Protein AF-A0A933N6L0-F1 (afdb_monomer_lite)

Structure (mmCIF, N/CA/C/O backbone):
data_AF-A0A933N6L0-F1
#
_entry.id   AF-A0A933N6L0-F1
#
loop_
_atom_site.group_PDB
_atom_site.id
_atom_site.type_symbol
_atom_site.label_atom_id
_atom_site.label_alt_id
_atom_site.label_comp_id
_atom_site.label_asym_id
_atom_site.label_entity_id
_atom_site.label_seq_id
_atom_site.pdbx_PDB_ins_code
_atom_site.Cartn_x
_atom_site.Cartn_y
_atom_site.Cartn_z
_atom_site.occupancy
_atom_site.B_iso_or_equiv
_atom_site.auth_seq_id
_atom_site.auth_comp_id
_atom_site.auth_asym_id
_atom_site.auth_atom_id
_atom_site.pdbx_PDB_model_num
ATOM 1 N N . MET A 1 1 ? 3.173 -4.399 16.207 1.00 45.75 1 MET A N 1
ATOM 2 C CA . MET A 1 1 ? 1.822 -3.815 16.284 1.00 45.75 1 MET A CA 1
ATOM 3 C C . MET A 1 1 ? 1.253 -4.229 17.615 1.00 45.75 1 MET A C 1
ATOM 5 O O . MET A 1 1 ? 1.239 -5.427 17.854 1.00 45.75 1 MET A O 1
ATOM 9 N N . ASP A 1 2 ? 0.851 -3.299 18.473 1.00 44.88 2 ASP A N 1
ATOM 10 C CA . ASP A 1 2 ? 0.154 -3.682 19.701 1.00 44.88 2 ASP A CA 1
ATOM 11 C C . ASP A 1 2 ? -1.346 -3.493 19.470 1.00 44.88 2 ASP A C 1
ATOM 13 O O . ASP A 1 2 ? -1.980 -2.540 19.928 1.00 44.88 2 ASP A O 1
ATOM 17 N N . PHE A 1 3 ? -1.922 -4.379 18.651 1.00 56.44 3 PHE A N 1
ATOM 18 C CA . PHE A 1 3 ? -3.320 -4.692 18.884 1.00 56.44 3 PHE A CA 1
ATOM 19 C C . PHE A 1 3 ? -3.318 -5.366 20.245 1.00 56.44 3 PHE A C 1
ATOM 21 O O . PHE A 1 3 ? -3.003 -6.550 20.330 1.00 56.44 3 PHE A O 1
ATOM 28 N N . GLY A 1 4 ? -3.601 -4.596 21.297 1.00 62.69 4 GLY A N 1
ATOM 29 C CA . GLY A 1 4 ? -3.761 -5.169 22.623 1.00 62.69 4 GLY A CA 1
ATOM 30 C C . GLY A 1 4 ? -4.680 -6.399 22.545 1.00 62.69 4 GLY A C 1
ATOM 31 O O . GLY A 1 4 ? -5.532 -6.467 21.646 1.00 62.69 4 GLY A O 1
ATOM 32 N N . PRO A 1 5 ? -4.506 -7.384 23.434 1.00 70.12 5 PRO A N 1
ATOM 33 C CA . PRO A 1 5 ? -5.158 -8.695 23.349 1.00 70.12 5 PRO A CA 1
ATOM 34 C C . PRO A 1 5 ? -6.675 -8.621 23.095 1.00 70.12 5 PRO A C 1
ATOM 36 O O . PRO A 1 5 ? -7.217 -9.423 22.330 1.00 70.12 5 PRO A O 1
ATOM 39 N N . ASP A 1 6 ? -7.341 -7.598 23.625 1.00 72.62 6 ASP A N 1
ATOM 40 C CA . ASP A 1 6 ? -8.774 -7.349 23.442 1.00 7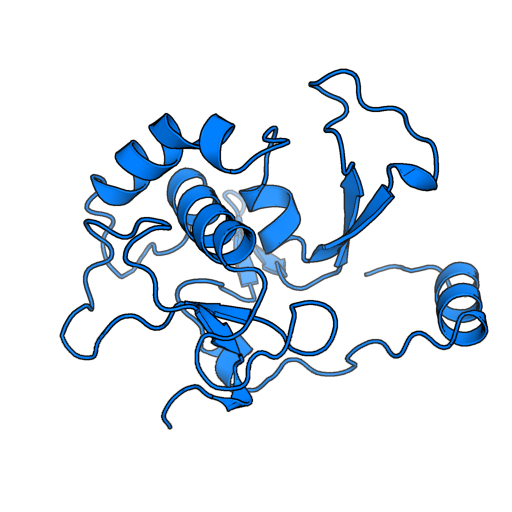2.62 6 ASP A CA 1
ATOM 41 C C . ASP A 1 6 ? -9.153 -7.050 21.980 1.00 72.62 6 ASP A C 1
ATOM 43 O O . ASP A 1 6 ? -10.147 -7.558 21.464 1.00 72.62 6 ASP A O 1
ATOM 47 N N . ARG A 1 7 ? -8.332 -6.274 21.261 1.00 69.69 7 ARG A N 1
ATOM 48 C CA . ARG A 1 7 ? -8.576 -5.911 19.852 1.00 69.69 7 ARG A CA 1
ATOM 49 C C . ARG A 1 7 ? -8.333 -7.087 18.912 1.00 69.69 7 ARG A C 1
ATOM 51 O O . ARG A 1 7 ? -9.055 -7.252 17.933 1.00 69.69 7 ARG A O 1
ATOM 58 N N . LEU A 1 8 ? -7.332 -7.915 19.217 1.00 71.69 8 LEU A N 1
ATOM 59 C CA . LEU A 1 8 ? -7.088 -9.169 18.498 1.00 71.69 8 LEU A CA 1
ATOM 60 C C . LEU A 1 8 ? -8.247 -10.152 18.670 1.00 71.69 8 LEU A C 1
ATOM 62 O O . LEU A 1 8 ? -8.587 -10.858 17.723 1.00 71.69 8 LEU A O 1
ATOM 66 N N . THR A 1 9 ? -8.840 -10.193 19.861 1.00 76.25 9 THR A N 1
ATOM 67 C CA . THR A 1 9 ? -10.006 -11.034 20.155 1.00 76.25 9 THR A CA 1
ATOM 68 C C . THR A 1 9 ? -11.225 -10.549 19.374 1.00 76.25 9 THR A C 1
ATOM 70 O O . THR A 1 9 ? -11.799 -11.328 18.624 1.00 76.25 9 THR A O 1
ATOM 73 N N . LEU A 1 10 ? -11.510 -9.243 19.397 1.00 76.06 10 LEU A N 1
ATOM 74 C CA . LEU A 1 10 ? -12.602 -8.650 18.618 1.00 76.06 10 LEU A CA 1
ATOM 75 C C . LEU A 1 10 ? -12.487 -8.934 17.109 1.00 76.06 10 LEU A C 1
ATOM 77 O O . LEU A 1 10 ? -13.474 -9.269 16.464 1.00 76.06 10 LEU A O 1
ATOM 81 N N . LEU A 1 11 ? -11.285 -8.825 16.531 1.00 73.75 11 LEU A N 1
ATOM 82 C CA . LEU A 1 11 ? -11.073 -9.134 15.112 1.00 73.75 11 LEU A CA 1
ATOM 83 C C . LEU A 1 11 ? -11.365 -10.606 14.794 1.00 73.75 11 LEU A C 1
ATOM 85 O O . LEU A 1 11 ? -11.967 -10.896 13.761 1.00 73.75 11 LEU A O 1
ATOM 89 N N . LYS A 1 12 ? -10.983 -11.527 15.687 1.00 77.00 12 LYS A N 1
ATOM 90 C CA . LYS A 1 12 ? -11.307 -12.952 15.541 1.00 77.00 12 LYS A CA 1
ATOM 91 C C . LYS A 1 12 ? -12.808 -13.204 15.650 1.00 77.00 12 LYS A C 1
ATOM 93 O O . LYS A 1 12 ? -13.334 -13.969 14.847 1.00 77.00 12 LYS A O 1
ATOM 98 N N . ASP A 1 13 ? -13.488 -12.539 16.581 1.00 82.12 13 ASP A N 1
ATOM 99 C CA . ASP A 1 13 ? -14.938 -12.668 16.779 1.00 82.12 13 ASP A CA 1
ATOM 100 C C . ASP A 1 13 ? -15.730 -12.161 15.564 1.00 82.12 13 ASP A C 1
ATOM 102 O O . ASP A 1 13 ? -16.778 -12.704 15.222 1.00 82.12 13 ASP A O 1
ATOM 106 N N . LEU A 1 14 ? -15.189 -11.168 14.850 1.00 80.25 14 LEU A N 1
ATOM 107 C CA . LEU A 1 14 ? -15.721 -10.674 13.576 1.00 80.25 14 LEU A CA 1
ATOM 108 C C . LEU A 1 14 ? -15.397 -11.588 12.376 1.00 80.25 14 LEU A C 1
ATOM 110 O O . LEU A 1 14 ? -15.734 -11.252 11.241 1.00 80.25 14 LEU A O 1
ATOM 114 N N . GLY A 1 15 ? -14.725 -12.722 12.596 1.00 79.00 15 GLY A N 1
ATOM 115 C CA . GLY A 1 15 ? -14.304 -13.645 11.540 1.00 79.00 15 GLY A CA 1
ATOM 116 C C . GLY A 1 15 ? -13.153 -13.122 10.675 1.00 79.00 15 GLY A C 1
ATOM 117 O O . GLY A 1 15 ? -12.854 -13.705 9.631 1.00 79.00 15 GLY A O 1
ATOM 118 N N . ALA A 1 16 ? -12.489 -12.033 11.079 1.00 73.25 16 ALA A N 1
ATOM 119 C CA . ALA A 1 16 ? -11.356 -11.498 10.342 1.00 73.25 16 ALA A CA 1
ATOM 120 C C . ALA A 1 16 ? -10.128 -12.398 10.534 1.00 73.25 16 ALA A C 1
ATOM 122 O O . ALA A 1 16 ? -9.736 -12.740 11.653 1.00 73.25 16 ALA A O 1
ATOM 123 N N . THR A 1 17 ? -9.478 -12.752 9.426 1.00 74.06 17 THR A N 1
ATOM 124 C CA . THR A 1 17 ? -8.205 -13.476 9.449 1.00 74.06 17 THR A CA 1
ATOM 125 C C . THR A 1 17 ? -7.081 -12.496 9.154 1.00 74.06 17 THR A C 1
ATOM 127 O O . THR A 1 17 ? -7.015 -11.929 8.068 1.00 74.06 17 THR A O 1
ATOM 130 N N . LEU A 1 18 ? -6.196 -12.279 10.126 1.00 73.38 18 LEU A N 1
ATOM 131 C CA . LEU A 1 18 ? -5.000 -11.466 9.922 1.00 73.38 18 LEU A CA 1
ATOM 132 C C . LEU A 1 18 ? -3.890 -12.316 9.305 1.00 73.38 18 LEU A C 1
ATOM 134 O O . LEU A 1 18 ? -3.626 -13.430 9.767 1.00 73.38 18 LEU A O 1
ATOM 138 N N . ALA A 1 19 ? -3.207 -11.762 8.304 1.00 76.19 19 ALA A N 1
ATOM 139 C CA . ALA A 1 19 ? -1.969 -12.339 7.802 1.00 76.19 19 ALA A CA 1
ATOM 140 C C . ALA A 1 19 ? -0.944 -12.421 8.946 1.00 76.19 19 ALA A C 1
ATOM 142 O O . ALA A 1 19 ? -0.691 -11.432 9.638 1.00 76.19 19 ALA A O 1
ATOM 143 N N . ARG A 1 20 ? -0.391 -13.618 9.167 1.00 77.31 20 ARG A N 1
ATOM 144 C CA . ARG A 1 20 ? 0.643 -13.862 10.188 1.00 77.31 20 ARG A CA 1
ATOM 145 C C . ARG A 1 20 ? 2.041 -13.582 9.661 1.00 77.31 20 ARG A C 1
ATOM 147 O O . ARG A 1 20 ? 2.896 -13.127 10.412 1.00 77.31 20 ARG A O 1
ATOM 154 N N . ASP A 1 21 ? 2.216 -13.807 8.366 1.00 85.19 21 ASP A N 1
ATOM 155 C CA . ASP A 1 21 ? 3.486 -13.726 7.671 1.00 85.19 21 ASP A CA 1
ATOM 156 C C . ASP A 1 21 ? 3.377 -12.747 6.503 1.00 85.19 21 ASP A C 1
ATOM 158 O O . ASP A 1 21 ? 2.312 -12.573 5.902 1.00 85.19 21 ASP A O 1
ATOM 162 N N . LEU A 1 22 ? 4.495 -12.098 6.180 1.00 88.25 22 LEU A N 1
ATOM 163 C CA . LEU A 1 22 ? 4.601 -11.309 4.960 1.00 8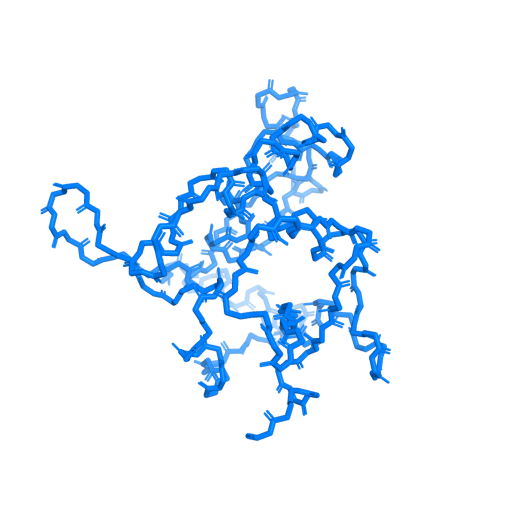8.25 22 LEU A CA 1
ATOM 164 C C . LEU A 1 22 ? 4.839 -12.243 3.780 1.00 88.25 22 LEU A C 1
ATOM 166 O O . LEU A 1 22 ? 5.644 -13.170 3.861 1.00 88.25 22 LEU A O 1
ATOM 170 N N . HIS A 1 23 ? 4.193 -11.951 2.656 1.00 91.19 23 HIS A N 1
ATOM 171 C CA . HIS A 1 23 ? 4.470 -12.656 1.413 1.00 91.19 23 HIS A CA 1
ATOM 172 C C . HIS A 1 23 ? 5.969 -12.517 1.046 1.00 91.19 23 HIS A C 1
ATOM 174 O O . HIS A 1 23 ? 6.500 -11.408 1.123 1.00 91.19 23 HIS A O 1
ATOM 180 N N . PRO A 1 24 ? 6.688 -13.561 0.591 1.00 91.25 24 PRO A N 1
ATOM 181 C CA . PRO A 1 24 ? 8.123 -13.454 0.290 1.00 91.25 24 PRO A CA 1
ATOM 182 C C . PRO A 1 24 ? 8.457 -12.323 -0.697 1.00 91.25 24 PRO A C 1
ATOM 184 O O . PRO A 1 24 ? 9.347 -11.509 -0.453 1.00 91.25 24 PRO A O 1
ATOM 187 N N . LYS A 1 25 ? 7.655 -12.184 -1.762 1.00 92.19 25 LYS A N 1
ATOM 188 C CA . LYS A 1 25 ? 7.781 -11.083 -2.736 1.00 92.19 25 LYS A CA 1
ATOM 189 C C . LYS A 1 25 ? 7.503 -9.688 -2.137 1.00 92.19 25 LYS A C 1
ATOM 191 O O . LYS A 1 25 ? 8.032 -8.709 -2.647 1.00 92.19 25 LYS A O 1
ATOM 196 N N . ARG A 1 26 ? 6.760 -9.577 -1.023 1.00 91.00 26 ARG A N 1
ATOM 197 C CA . ARG A 1 26 ? 6.551 -8.312 -0.284 1.00 91.00 26 ARG A CA 1
ATOM 198 C C . ARG A 1 26 ? 7.826 -7.836 0.407 1.00 91.00 26 ARG A C 1
ATOM 200 O O . ARG A 1 26 ? 8.011 -6.632 0.558 1.00 91.00 26 ARG A O 1
ATOM 207 N N . ILE A 1 27 ? 8.686 -8.756 0.842 1.00 89.50 27 ILE A N 1
ATOM 208 C CA . ILE A 1 27 ? 9.951 -8.435 1.523 1.00 89.50 27 ILE A CA 1
ATOM 209 C C . ILE A 1 27 ? 10.946 -7.820 0.531 1.00 89.50 27 ILE A C 1
ATOM 211 O O . ILE A 1 27 ? 11.659 -6.881 0.887 1.00 89.50 27 ILE A O 1
ATOM 215 N N . LEU A 1 28 ? 10.940 -8.331 -0.704 1.00 87.31 28 LEU A N 1
ATOM 216 C CA . LEU A 1 28 ? 11.807 -7.919 -1.812 1.00 87.31 28 LEU A CA 1
ATOM 217 C C . LEU A 1 28 ? 11.256 -6.731 -2.619 1.00 87.31 28 LEU A C 1
ATOM 219 O O . LEU A 1 28 ? 11.925 -6.236 -3.524 1.00 87.31 28 LEU A O 1
ATOM 223 N N . ASP A 1 29 ? 10.046 -6.270 -2.306 1.00 87.31 29 ASP A N 1
ATOM 224 C CA . ASP A 1 29 ? 9.391 -5.177 -3.014 1.00 87.31 29 ASP A CA 1
ATOM 225 C C . ASP A 1 29 ? 10.107 -3.842 -2.755 1.00 87.31 29 ASP A C 1
ATOM 227 O O . ASP A 1 29 ? 10.055 -3.270 -1.663 1.00 87.31 29 ASP A O 1
ATOM 231 N N . LEU A 1 30 ? 10.780 -3.327 -3.784 1.00 83.19 30 LEU A N 1
ATOM 232 C CA . LEU A 1 30 ? 11.508 -2.059 -3.712 1.00 83.19 30 LEU A CA 1
ATOM 233 C C . LEU A 1 30 ? 10.584 -0.833 -3.700 1.00 83.19 30 LEU A C 1
ATOM 235 O O . LEU A 1 30 ? 11.005 0.243 -3.272 1.00 83.19 30 LEU A O 1
ATOM 239 N N . LEU A 1 31 ? 9.346 -0.959 -4.188 1.00 84.50 31 LEU A N 1
ATOM 240 C CA . LEU A 1 31 ? 8.373 0.137 -4.234 1.00 84.50 31 LEU A CA 1
ATOM 241 C C . LEU A 1 31 ? 7.665 0.302 -2.907 1.00 84.50 31 LEU A C 1
ATOM 243 O O . LEU A 1 31 ? 7.453 1.418 -2.433 1.00 84.50 31 LEU A O 1
ATOM 247 N N . LYS A 1 32 ? 7.347 -0.822 -2.287 1.00 88.88 32 LYS A N 1
ATOM 248 C CA . LYS A 1 32 ? 6.805 -0.868 -0.945 1.00 88.88 32 LYS A CA 1
ATOM 249 C C . LYS A 1 32 ? 7.878 -1.494 -0.068 1.00 88.88 32 LYS A C 1
ATOM 251 O O . LYS A 1 32 ? 7.810 -2.688 0.146 1.00 88.88 32 LYS A O 1
ATOM 256 N N . PRO A 1 33 ? 8.867 -0.774 0.475 1.00 88.06 33 PRO A N 1
ATOM 257 C CA . PRO A 1 33 ? 9.805 -1.385 1.413 1.00 88.06 33 PRO A CA 1
ATOM 258 C C . PRO A 1 33 ? 9.072 -1.881 2.668 1.00 88.06 33 PRO A C 1
ATOM 260 O O . PRO A 1 33 ? 8.064 -1.305 3.094 1.00 88.06 33 PRO A O 1
ATOM 263 N N . HIS A 1 34 ? 9.536 -2.992 3.243 1.00 89.00 34 HIS A N 1
ATOM 264 C CA . HIS A 1 34 ? 8.991 -3.504 4.504 1.00 89.00 34 HIS A CA 1
ATOM 265 C C . HIS A 1 34 ? 9.587 -2.778 5.720 1.00 89.00 34 HIS A C 1
ATOM 267 O O . HIS A 1 34 ? 8.907 -2.620 6.732 1.00 89.00 34 HIS A O 1
ATOM 273 N N . GLU A 1 35 ? 10.822 -2.287 5.597 1.00 89.75 35 GLU A N 1
ATOM 274 C CA . GLU A 1 35 ? 11.541 -1.509 6.602 1.00 89.75 35 GLU A CA 1
ATOM 275 C C . GLU A 1 35 ? 12.307 -0.354 5.953 1.00 89.75 35 GLU A C 1
ATOM 277 O O . GLU A 1 35 ? 12.836 -0.482 4.848 1.00 89.75 35 GLU A O 1
ATOM 282 N N . ILE A 1 36 ? 12.394 0.770 6.664 1.00 87.50 36 ILE A N 1
ATOM 283 C CA . ILE A 1 36 ? 13.237 1.914 6.301 1.00 87.50 36 ILE A CA 1
ATOM 284 C C . ILE A 1 36 ? 14.084 2.352 7.491 1.00 87.50 36 ILE A C 1
ATOM 286 O O . ILE A 1 36 ? 13.744 2.093 8.646 1.00 87.50 36 ILE A O 1
ATOM 290 N N . GLN A 1 37 ? 15.175 3.060 7.216 1.00 86.88 37 GLN A N 1
ATOM 291 C CA . GLN A 1 37 ? 15.962 3.734 8.240 1.00 86.88 37 GLN A CA 1
ATOM 292 C C . GLN A 1 37 ? 15.507 5.193 8.348 1.00 86.88 37 GLN A C 1
ATOM 294 O O . GLN A 1 37 ? 15.431 5.889 7.338 1.00 86.88 37 GLN A O 1
ATOM 299 N N . ASN A 1 38 ? 15.182 5.656 9.555 1.00 83.00 38 ASN A N 1
ATOM 300 C CA . ASN A 1 38 ? 14.838 7.062 9.781 1.00 83.00 38 ASN A CA 1
ATOM 301 C C . ASN A 1 38 ? 16.087 7.956 9.867 1.00 83.00 38 ASN A C 1
ATOM 303 O O . ASN A 1 38 ? 17.211 7.460 9.946 1.00 83.00 38 ASN A O 1
ATOM 307 N N . ASP A 1 39 ? 15.888 9.273 9.951 1.00 81.94 39 ASP A N 1
ATOM 308 C CA . ASP A 1 39 ? 16.973 10.268 10.052 1.00 81.94 39 ASP A CA 1
ATOM 309 C C . ASP A 1 39 ? 17.884 10.070 11.278 1.00 81.94 39 ASP A C 1
ATOM 311 O O . ASP A 1 39 ? 19.012 10.551 11.317 1.00 81.94 39 ASP A O 1
ATOM 315 N N . LYS A 1 40 ? 17.406 9.334 12.289 1.00 87.75 40 LYS A N 1
ATOM 316 C CA . LYS A 1 40 ? 18.155 8.972 13.503 1.00 87.75 40 LYS A CA 1
ATOM 317 C C . LYS A 1 40 ? 18.849 7.611 13.388 1.00 87.75 40 LYS A C 1
ATOM 319 O O . LYS A 1 40 ? 19.303 7.071 14.394 1.00 87.75 40 LYS A O 1
ATOM 324 N N . GLY A 1 41 ? 18.871 7.012 12.201 1.00 87.00 41 GLY A N 1
ATOM 325 C CA . GLY A 1 41 ? 19.495 5.720 11.952 1.00 87.00 41 GLY A CA 1
ATOM 326 C C . GLY A 1 41 ? 18.705 4.505 12.457 1.00 87.00 41 GLY A C 1
ATOM 327 O O . GLY A 1 41 ? 19.216 3.388 12.378 1.00 87.00 41 GLY A O 1
ATOM 328 N N . ARG A 1 42 ? 17.480 4.672 12.969 1.00 88.31 42 ARG A N 1
ATOM 329 C CA . ARG A 1 42 ? 16.661 3.570 13.503 1.00 88.31 42 ARG A CA 1
ATOM 330 C C . ARG A 1 42 ? 15.849 2.906 12.399 1.00 88.31 42 ARG A C 1
ATOM 332 O O . ARG A 1 42 ? 15.271 3.600 11.565 1.00 88.31 42 ARG A O 1
ATOM 339 N N . ARG A 1 43 ? 15.758 1.575 12.441 1.00 88.88 43 ARG A N 1
ATOM 340 C CA . ARG A 1 43 ? 14.883 0.796 11.556 1.00 88.88 43 ARG A CA 1
ATOM 341 C C . ARG A 1 43 ? 13.427 0.932 11.994 1.00 88.88 43 ARG A C 1
ATOM 343 O O . ARG A 1 43 ? 13.123 0.803 13.178 1.00 88.88 43 ARG A O 1
ATOM 350 N N . ILE A 1 44 ? 12.549 1.207 11.038 1.00 88.94 44 ILE A N 1
ATOM 351 C CA . ILE A 1 44 ? 11.104 1.317 11.223 1.00 88.94 44 ILE A CA 1
ATOM 352 C C . ILE A 1 44 ? 10.439 0.384 10.217 1.00 88.94 44 ILE A C 1
ATOM 354 O O . ILE A 1 44 ? 10.652 0.523 9.015 1.00 88.94 44 ILE A O 1
ATOM 358 N N . SER A 1 45 ? 9.625 -0.547 10.712 1.00 90.06 45 SER A N 1
ATOM 359 C CA . SER A 1 45 ? 8.789 -1.407 9.872 1.00 90.06 45 SER A CA 1
ATOM 360 C C . SER A 1 45 ? 7.602 -0.622 9.336 1.00 90.06 45 SER A C 1
ATOM 362 O O . SER A 1 45 ? 6.861 -0.058 10.129 1.00 90.06 45 SER A O 1
ATOM 364 N N . LEU A 1 46 ? 7.386 -0.643 8.022 1.00 90.50 46 LEU A N 1
ATOM 365 C CA . LEU A 1 46 ? 6.255 0.005 7.348 1.00 90.50 46 LEU A CA 1
ATOM 366 C C . LEU A 1 46 ? 5.074 -0.947 7.088 1.00 90.50 46 LEU A C 1
ATOM 368 O O . LEU A 1 46 ? 4.047 -0.543 6.541 1.00 90.50 46 LEU A O 1
ATOM 372 N N . THR A 1 47 ? 5.211 -2.222 7.448 1.00 89.56 47 THR A N 1
ATOM 373 C CA . THR A 1 47 ? 4.178 -3.251 7.251 1.00 89.56 47 THR A CA 1
ATOM 374 C C . THR A 1 47 ? 3.280 -3.442 8.463 1.00 89.56 47 THR A C 1
ATOM 376 O O . THR A 1 47 ? 2.233 -4.075 8.343 1.00 89.56 47 THR A O 1
ATOM 379 N N . HIS A 1 48 ? 3.635 -2.885 9.625 1.00 85.75 48 HIS A N 1
ATOM 380 C CA . HIS A 1 48 ? 2.747 -2.937 10.780 1.00 85.75 48 HIS A CA 1
ATOM 381 C C . HIS A 1 48 ? 1.452 -2.176 10.485 1.00 85.75 48 HIS A C 1
ATOM 383 O O . HIS A 1 48 ? 1.472 -1.126 9.843 1.00 85.75 48 HIS A O 1
ATOM 389 N N . ALA A 1 49 ? 0.319 -2.700 10.941 1.00 84.38 49 ALA A N 1
ATOM 390 C CA . ALA A 1 49 ? -0.945 -2.014 10.777 1.00 84.38 49 ALA A CA 1
ATOM 391 C C . ALA A 1 49 ? -1.103 -0.869 11.777 1.00 84.38 49 ALA A C 1
ATOM 393 O O . ALA A 1 49 ? -0.562 -0.840 12.882 1.00 84.38 49 ALA A O 1
ATOM 394 N N . THR A 1 50 ? -1.827 0.119 11.306 1.00 87.44 50 THR A N 1
ATOM 395 C CA . THR A 1 50 ? -2.092 1.399 11.929 1.00 87.44 50 THR A CA 1
ATOM 396 C C . THR A 1 50 ? -3.569 1.690 11.728 1.00 87.44 50 THR A C 1
ATOM 398 O O . THR A 1 50 ? -4.201 1.129 10.829 1.00 87.44 50 THR A O 1
ATOM 401 N N . VAL A 1 51 ? -4.123 2.545 12.579 1.00 87.25 51 VAL A N 1
ATOM 402 C CA . VAL A 1 51 ? -5.477 3.058 12.380 1.00 87.25 51 VAL A CA 1
ATOM 403 C C . VAL A 1 51 ? -5.373 4.293 11.493 1.00 87.25 51 VAL A C 1
ATOM 405 O O . VAL A 1 51 ? -4.577 5.189 11.777 1.00 87.25 51 VAL A O 1
ATOM 408 N N . ASP A 1 52 ? -6.144 4.309 10.415 1.00 87.19 52 ASP A N 1
ATOM 409 C CA . ASP A 1 52 ? -6.266 5.421 9.477 1.00 87.19 52 ASP A CA 1
ATOM 410 C C . ASP A 1 52 ? -7.714 5.932 9.470 1.00 87.19 52 ASP A C 1
ATOM 412 O O . ASP A 1 52 ? -8.652 5.165 9.700 1.00 87.19 52 ASP A O 1
ATOM 416 N N . HIS A 1 53 ? -7.896 7.222 9.200 1.00 87.50 53 HIS A N 1
ATOM 417 C CA . HIS A 1 53 ? -9.216 7.818 9.043 1.00 87.50 53 HIS A CA 1
ATOM 418 C C . HIS A 1 53 ? -9.637 7.822 7.565 1.00 87.50 53 HIS A C 1
ATOM 420 O O . HIS A 1 53 ? -8.940 8.363 6.707 1.00 87.50 53 HIS A O 1
ATOM 426 N N . ILE A 1 54 ? -10.812 7.281 7.229 1.00 86.62 54 ILE A N 1
ATOM 427 C CA . ILE A 1 54 ? -11.370 7.275 5.860 1.00 86.62 54 ILE A CA 1
ATOM 428 C C . ILE A 1 54 ? -11.593 8.705 5.345 1.00 86.62 54 ILE A C 1
ATOM 430 O O . ILE A 1 54 ? -11.417 8.987 4.163 1.00 86.62 54 ILE A O 1
ATOM 434 N N . VAL A 1 55 ? -11.940 9.643 6.205 1.00 87.38 55 VAL A N 1
ATOM 435 C CA . VAL A 1 55 ? -11.830 11.076 5.952 1.00 87.38 55 VAL A CA 1
ATOM 436 C C . VAL A 1 55 ? -10.759 11.584 6.905 1.00 87.38 55 VAL A C 1
ATOM 438 O O . VAL A 1 55 ? -10.971 11.462 8.108 1.00 87.38 55 VAL A O 1
ATOM 441 N N . PRO A 1 56 ? -9.629 12.121 6.418 1.00 85.12 56 PRO A N 1
ATOM 442 C CA . PRO A 1 56 ? -8.545 12.575 7.282 1.00 85.12 56 PRO A CA 1
ATOM 443 C C . PRO A 1 56 ? -9.028 13.594 8.318 1.00 85.12 56 PRO A C 1
ATOM 445 O O . PRO A 1 56 ? -9.816 14.482 7.994 1.00 85.12 56 PRO A O 1
ATOM 448 N N . GLU A 1 57 ? -8.521 13.514 9.547 1.00 83.50 57 GLU A N 1
ATOM 449 C CA . GLU A 1 57 ? -8.861 14.456 10.626 1.00 83.50 57 GLU A CA 1
ATOM 450 C C . GLU A 1 57 ? -8.511 15.906 10.249 1.00 83.50 57 GLU A C 1
ATOM 452 O O . GLU A 1 57 ? -9.308 16.818 10.453 1.00 83.50 57 GLU A O 1
ATOM 457 N N . ALA A 1 58 ? -7.374 16.112 9.571 1.00 83.06 58 ALA A N 1
ATOM 458 C CA . ALA A 1 58 ? -6.985 17.411 9.012 1.00 83.06 58 ALA A CA 1
ATOM 459 C C . ALA A 1 58 ? -7.988 17.956 7.971 1.00 83.06 58 ALA A C 1
ATOM 461 O O . ALA A 1 58 ? -8.029 19.158 7.721 1.00 83.06 58 ALA A O 1
ATOM 462 N N . GLY A 1 59 ? -8.798 17.076 7.373 1.00 80.00 59 GLY A N 1
ATOM 463 C CA . GLY A 1 59 ? -9.921 17.399 6.493 1.00 80.00 59 GLY A CA 1
ATOM 464 C C . GLY A 1 59 ? -11.277 17.390 7.206 1.00 80.00 59 GLY A C 1
ATOM 465 O O . GLY A 1 59 ? -12.295 17.195 6.545 1.00 80.00 59 GLY A O 1
ATOM 466 N N . PHE A 1 60 ? -11.293 17.567 8.532 1.00 84.00 60 PHE A N 1
ATOM 467 C CA . PHE A 1 60 ? -12.480 17.524 9.397 1.00 84.00 60 PHE A CA 1
ATOM 468 C C . PHE A 1 60 ? -13.184 16.158 9.450 1.00 84.00 60 PHE A C 1
ATOM 470 O O . PHE A 1 60 ? -14.396 16.077 9.654 1.00 84.00 60 PHE A O 1
ATOM 477 N N . GLY A 1 61 ? -12.436 15.069 9.269 1.00 86.12 61 GLY A N 1
ATOM 478 C CA . GLY A 1 61 ? -12.929 13.724 9.554 1.00 86.12 61 GLY A CA 1
ATOM 479 C C . GLY A 1 61 ? -13.249 13.522 11.035 1.00 86.12 61 GLY A C 1
ATOM 480 O O . GLY A 1 61 ? -12.571 14.066 11.902 1.00 86.12 61 GLY A O 1
ATOM 481 N N . TRP A 1 62 ? -14.277 12.727 11.331 1.00 89.75 62 TRP A N 1
ATOM 482 C CA . TRP A 1 62 ? -14.681 12.411 12.703 1.00 89.75 62 TRP A CA 1
ATOM 483 C C . TRP A 1 62 ? -13.955 11.167 13.232 1.00 89.75 62 TRP A C 1
ATOM 485 O O . TRP A 1 62 ? -13.498 10.329 12.461 1.00 89.75 62 TRP A O 1
ATOM 495 N N . THR A 1 63 ? -13.878 11.006 14.551 1.00 89.19 63 THR A N 1
ATOM 496 C CA . THR A 1 63 ? -13.175 9.888 15.216 1.00 89.19 63 THR A CA 1
ATOM 497 C C . THR A 1 63 ? -14.066 8.665 15.471 1.00 89.19 63 THR A C 1
ATOM 499 O O . THR A 1 63 ? -13.705 7.763 16.228 1.00 89.19 63 THR A O 1
ATOM 502 N N . GLY A 1 64 ? -15.254 8.636 14.862 1.00 84.06 64 GLY A N 1
ATOM 503 C CA . GLY A 1 64 ? -16.188 7.516 14.963 1.00 84.06 64 GLY A CA 1
ATOM 504 C C . GLY A 1 64 ? -15.646 6.272 14.266 1.00 84.06 64 GLY A C 1
ATOM 505 O O . GLY A 1 64 ? -14.925 6.372 13.278 1.00 84.06 64 GLY A O 1
ATOM 506 N N . VAL A 1 65 ? -16.001 5.091 14.779 1.00 84.75 65 VAL A N 1
ATOM 507 C CA . VAL A 1 65 ? -15.516 3.791 14.271 1.00 84.75 65 VAL A CA 1
ATOM 508 C C . VAL A 1 65 ? -15.837 3.593 12.784 1.00 84.75 65 VAL A C 1
ATOM 510 O O . VAL A 1 65 ? -15.075 2.954 12.071 1.00 84.75 65 VAL A O 1
ATOM 513 N N . ASP A 1 66 ? -16.924 4.189 12.300 1.00 86.00 66 ASP A N 1
ATOM 514 C CA . ASP A 1 66 ? -17.348 4.197 10.898 1.00 86.00 66 ASP A CA 1
ATOM 515 C C . ASP A 1 66 ? -16.422 5.002 9.967 1.00 86.00 66 ASP A C 1
ATOM 517 O O . ASP A 1 66 ? -16.446 4.798 8.754 1.00 86.00 66 ASP A O 1
ATOM 521 N N . ASN A 1 67 ? -15.580 5.878 10.522 1.00 87.69 67 ASN A N 1
ATOM 522 C CA . ASN A 1 67 ? -14.532 6.597 9.799 1.00 87.69 67 ASN A CA 1
ATOM 523 C C . ASN A 1 67 ? -13.138 6.002 10.020 1.00 87.69 67 ASN A C 1
ATOM 525 O O . ASN A 1 67 ? -12.163 6.577 9.546 1.00 87.69 67 ASN A O 1
ATOM 529 N N . LEU A 1 68 ? -13.005 4.883 10.734 1.00 85.88 68 LEU A N 1
ATOM 530 C CA . LEU A 1 68 ? -11.713 4.265 11.018 1.00 85.88 68 LEU A CA 1
ATOM 531 C C . LEU A 1 68 ? -11.516 3.001 10.186 1.00 85.88 68 LEU A C 1
ATOM 533 O O . LEU A 1 68 ? -12.407 2.165 10.054 1.00 85.88 68 LEU A O 1
ATOM 537 N N . VAL A 1 69 ? -10.310 2.836 9.656 1.00 86.19 69 VAL A N 1
ATOM 538 C CA . VAL A 1 69 ? -9.891 1.633 8.938 1.00 86.19 69 VAL A CA 1
ATOM 539 C C . VAL A 1 69 ? -8.516 1.188 9.418 1.00 86.19 69 VAL A C 1
ATOM 541 O O . VAL A 1 69 ? -7.695 1.990 9.862 1.00 86.19 69 VAL A O 1
ATOM 544 N N . VAL A 1 70 ? -8.253 -0.113 9.343 1.00 84.69 70 VAL A N 1
ATOM 545 C CA . VAL A 1 70 ? -6.922 -0.666 9.589 1.00 84.69 70 VAL A CA 1
ATOM 546 C C . VAL A 1 70 ? -6.155 -0.691 8.269 1.00 84.69 70 VAL A C 1
ATOM 548 O O . VAL A 1 70 ? -6.592 -1.318 7.308 1.00 84.69 70 VAL A O 1
ATOM 551 N N . ALA A 1 71 ? -4.996 -0.040 8.228 1.00 86.50 71 ALA A N 1
ATOM 552 C CA . ALA A 1 71 ? -4.110 -0.005 7.065 1.00 86.50 71 ALA A CA 1
ATOM 553 C C . ALA A 1 71 ? -2.658 -0.241 7.492 1.00 86.50 71 ALA A C 1
ATOM 555 O O . ALA A 1 71 ? -2.275 0.108 8.609 1.00 86.50 71 ALA A O 1
ATOM 556 N N . CYS A 1 72 ? -1.812 -0.798 6.619 1.00 89.12 72 CYS A N 1
ATOM 557 C CA . CYS A 1 72 ? -0.377 -0.843 6.911 1.00 89.12 72 CYS A CA 1
ATOM 558 C C . CYS A 1 72 ? 0.201 0.578 6.972 1.00 89.12 72 CYS A C 1
ATOM 560 O O . CYS A 1 72 ? -0.297 1.488 6.300 1.00 89.12 72 CYS A O 1
ATOM 562 N N . GLN A 1 73 ? 1.255 0.773 7.764 1.00 90.94 73 GLN A N 1
ATOM 563 C CA . GLN A 1 73 ? 1.865 2.087 7.945 1.00 90.94 73 GLN A CA 1
ATOM 564 C C . GLN A 1 73 ? 2.286 2.706 6.605 1.00 90.94 73 GLN A C 1
ATOM 566 O O . GLN A 1 73 ? 2.094 3.904 6.412 1.00 90.94 73 GLN A O 1
ATOM 571 N N . PHE A 1 74 ? 2.788 1.900 5.661 1.00 92.25 74 PHE A N 1
ATOM 572 C CA . PHE A 1 74 ? 3.122 2.362 4.313 1.00 92.25 74 PHE A CA 1
ATOM 573 C C . PHE A 1 74 ? 1.917 3.003 3.607 1.00 92.25 74 PHE A C 1
ATOM 575 O O . PHE A 1 74 ? 2.033 4.105 3.069 1.00 92.25 74 PHE A O 1
ATOM 582 N N . CYS A 1 75 ? 0.763 2.331 3.608 1.00 90.19 75 CYS A N 1
ATOM 583 C CA . CYS A 1 75 ? -0.444 2.833 2.955 1.00 90.19 75 CYS A CA 1
ATOM 584 C C . CYS A 1 75 ? -1.000 4.067 3.670 1.00 90.19 75 CYS A C 1
ATOM 586 O O . CYS A 1 75 ? -1.338 5.038 3.002 1.00 90.19 75 CYS A O 1
ATOM 588 N N . ASN A 1 76 ? -1.038 4.053 5.005 1.00 91.06 76 ASN A N 1
ATOM 589 C CA . ASN A 1 76 ? -1.515 5.182 5.807 1.00 91.06 76 ASN A CA 1
ATOM 590 C C . ASN A 1 76 ? -0.667 6.445 5.552 1.00 91.06 76 ASN A C 1
ATOM 592 O O . ASN A 1 76 ? -1.177 7.486 5.149 1.00 91.06 76 ASN A O 1
ATOM 596 N N . GLN A 1 77 ? 0.660 6.326 5.653 1.00 90.19 77 GLN A N 1
ATOM 597 C CA . GLN A 1 77 ? 1.572 7.433 5.354 1.00 90.19 77 GLN A CA 1
ATOM 598 C C . GLN A 1 77 ? 1.423 7.932 3.913 1.00 90.19 77 GLN A C 1
ATOM 600 O O . GLN A 1 77 ? 1.332 9.137 3.700 1.00 90.19 77 GLN A O 1
ATOM 605 N N . GLY A 1 78 ? 1.376 7.029 2.925 1.00 88.19 78 GLY A N 1
ATOM 606 C CA . GLY A 1 78 ? 1.249 7.400 1.511 1.00 88.19 78 GLY A CA 1
ATOM 607 C C . GLY A 1 78 ? -0.087 8.034 1.152 1.00 88.19 78 GLY A C 1
ATOM 608 O O . GLY A 1 78 ? -0.160 8.837 0.231 1.00 88.19 78 GLY A O 1
ATOM 609 N N . ARG A 1 79 ? -1.144 7.730 1.897 1.00 86.94 79 ARG A N 1
ATOM 610 C CA . ARG A 1 79 ? -2.421 8.417 1.751 1.00 86.94 79 ARG A CA 1
ATOM 611 C C . ARG A 1 79 ? -2.370 9.850 2.288 1.00 86.94 79 ARG A C 1
ATOM 613 O O . ARG A 1 79 ? -3.033 10.731 1.744 1.00 86.94 79 ARG A O 1
ATOM 620 N N . ALA A 1 80 ? -1.528 10.094 3.292 1.00 85.44 80 ALA A N 1
ATOM 621 C CA . ALA A 1 80 ? -1.271 11.403 3.880 1.00 85.44 80 ALA A CA 1
ATOM 622 C C . ALA A 1 80 ? -2.575 12.111 4.303 1.00 85.44 80 ALA A C 1
ATOM 624 O O . ALA A 1 80 ? -3.298 11.619 5.162 1.00 85.44 80 ALA A O 1
ATOM 625 N N . ILE A 1 81 ? -2.875 13.267 3.707 1.00 78.38 81 ILE A N 1
ATOM 626 C CA . ILE A 1 81 ? -4.087 14.055 3.987 1.00 78.38 81 ILE A CA 1
ATOM 627 C C . ILE A 1 81 ? -5.168 13.884 2.914 1.00 78.38 81 ILE A C 1
ATOM 629 O O . ILE A 1 81 ? -6.152 14.621 2.918 1.00 78.38 81 ILE A O 1
ATOM 633 N N . TYR A 1 82 ? -4.979 12.963 1.968 1.00 81.50 82 TYR A N 1
ATOM 634 C CA . TYR A 1 82 ? -5.853 12.835 0.810 1.00 81.50 82 TYR A CA 1
ATOM 635 C C . TYR A 1 82 ? -7.016 11.890 1.105 1.00 81.50 82 TYR A C 1
ATOM 637 O O . TYR A 1 82 ? -6.852 10.710 1.434 1.00 81.50 82 TYR A O 1
ATOM 645 N N . ARG A 1 83 ? -8.232 12.405 0.938 1.00 79.31 83 ARG A N 1
ATOM 646 C CA . ARG A 1 83 ? -9.451 11.603 0.956 1.00 79.31 83 ARG A CA 1
ATOM 647 C C . ARG A 1 83 ? -9.600 10.827 -0.348 1.00 79.31 83 ARG A C 1
ATOM 649 O O . ARG A 1 83 ? -10.054 9.684 -0.316 1.00 79.31 83 ARG A O 1
ATOM 656 N N . ARG A 1 84 ? -9.264 11.454 -1.478 1.00 76.88 84 ARG A N 1
ATOM 657 C CA . ARG A 1 84 ? -9.429 10.904 -2.833 1.00 76.88 84 ARG A CA 1
ATOM 658 C C . ARG A 1 84 ? -8.123 10.965 -3.614 1.00 76.88 84 ARG A C 1
ATOM 660 O O . ARG A 1 84 ? -7.363 11.917 -3.480 1.00 76.88 84 ARG A O 1
ATOM 667 N N . ASP A 1 85 ? -7.920 10.010 -4.515 1.00 69.50 85 ASP A N 1
ATOM 668 C CA . ASP A 1 85 ? -6.687 9.908 -5.312 1.00 69.50 85 ASP A CA 1
ATOM 669 C C . ASP A 1 85 ? -6.425 11.159 -6.167 1.00 69.50 85 ASP A C 1
ATOM 671 O O . ASP A 1 85 ? -5.280 11.554 -6.377 1.00 69.50 85 ASP A O 1
ATOM 675 N N . ASN A 1 86 ? -7.484 11.829 -6.635 1.00 77.69 86 ASN A N 1
ATOM 676 C CA . ASN A 1 86 ? -7.363 13.044 -7.440 1.00 77.69 86 ASN A CA 1
ATOM 677 C C . ASN A 1 86 ? -6.918 14.275 -6.633 1.00 77.69 86 ASN A C 1
ATOM 679 O O . ASN A 1 86 ? -6.393 15.216 -7.222 1.00 77.69 86 ASN A O 1
ATOM 683 N N . GLU A 1 87 ? -7.072 14.272 -5.308 1.00 81.44 87 GLU A N 1
ATOM 684 C CA . GLU A 1 87 ? -6.539 15.331 -4.439 1.00 81.44 87 GLU A CA 1
ATOM 685 C C . GLU A 1 87 ? -5.004 15.275 -4.386 1.00 81.44 87 GLU A C 1
ATOM 687 O O . GLU A 1 87 ? -4.349 16.295 -4.179 1.00 81.44 87 GLU A O 1
ATOM 692 N N . ALA A 1 88 ? -4.425 14.100 -4.656 1.00 82.56 88 ALA A N 1
ATOM 693 C CA . ALA A 1 88 ? -2.987 13.881 -4.710 1.00 82.56 88 ALA A CA 1
ATOM 694 C C . ALA A 1 88 ? -2.372 14.141 -6.098 1.00 82.56 88 ALA A C 1
ATOM 696 O O . ALA A 1 88 ? -1.174 13.922 -6.265 1.00 82.56 88 ALA A O 1
ATOM 697 N N . ILE A 1 89 ? -3.138 14.591 -7.106 1.00 83.44 89 ILE A N 1
ATOM 698 C CA . ILE A 1 89 ? -2.680 14.611 -8.510 1.00 83.44 89 ILE A CA 1
ATOM 699 C C . ILE A 1 89 ? -1.407 15.441 -8.731 1.00 83.44 89 ILE A C 1
ATOM 701 O O . ILE A 1 89 ? -0.519 15.022 -9.471 1.00 83.44 89 ILE A O 1
ATOM 705 N N . SER A 1 90 ? -1.274 16.585 -8.058 1.00 82.94 90 SER A N 1
ATOM 706 C CA . SER A 1 90 ? -0.076 17.428 -8.138 1.00 82.94 90 SER A CA 1
ATOM 707 C C . SER A 1 90 ? 1.148 16.711 -7.567 1.00 82.94 90 SER A C 1
ATOM 709 O O . SER A 1 90 ? 2.212 16.710 -8.187 1.00 82.94 90 SER A O 1
ATOM 711 N N . THR A 1 91 ? 0.985 16.037 -6.429 1.00 82.25 91 THR A N 1
ATOM 712 C CA . THR A 1 91 ? 2.035 15.241 -5.786 1.00 82.25 91 THR A CA 1
ATOM 713 C C . THR A 1 91 ? 2.392 14.008 -6.605 1.00 82.25 91 THR A C 1
ATOM 715 O O . THR A 1 91 ? 3.568 13.684 -6.730 1.00 82.25 91 THR A O 1
ATOM 718 N N . VAL A 1 92 ? 1.405 13.357 -7.222 1.00 82.50 92 VAL A N 1
ATOM 719 C CA . VAL A 1 92 ? 1.605 12.245 -8.158 1.00 82.50 92 VAL A CA 1
ATOM 720 C C . VAL A 1 92 ? 2.463 12.705 -9.337 1.00 82.50 92 VAL A C 1
ATOM 722 O O . VAL A 1 92 ? 3.494 12.091 -9.606 1.00 82.50 92 VAL A O 1
ATOM 725 N N . ILE A 1 93 ? 2.105 13.815 -9.991 1.00 82.38 93 ILE A N 1
ATOM 726 C CA . ILE A 1 93 ? 2.877 14.368 -11.113 1.00 82.38 93 ILE A CA 1
ATOM 727 C C . ILE A 1 93 ? 4.299 14.715 -10.661 1.00 82.38 93 ILE A C 1
ATOM 729 O O . ILE A 1 93 ? 5.261 14.288 -11.301 1.00 82.38 93 ILE A O 1
ATOM 733 N N . ALA A 1 94 ? 4.451 15.410 -9.532 1.00 79.06 94 ALA A N 1
ATOM 734 C CA . ALA A 1 94 ? 5.762 15.745 -8.980 1.00 79.06 94 ALA A CA 1
ATOM 735 C C . ALA A 1 94 ? 6.602 14.489 -8.689 1.00 79.06 94 ALA A C 1
ATOM 737 O O . ALA A 1 94 ? 7.768 14.422 -9.076 1.00 79.06 94 ALA A O 1
ATOM 738 N N . SER A 1 95 ? 5.999 13.461 -8.084 1.00 76.62 95 SER A N 1
ATOM 739 C CA . SER A 1 95 ? 6.662 12.186 -7.798 1.00 76.62 95 SER A CA 1
ATOM 740 C C . SER A 1 95 ? 7.128 11.474 -9.066 1.00 76.62 95 SER A C 1
ATOM 742 O O . SER A 1 95 ? 8.222 10.915 -9.087 1.00 76.62 95 SER A O 1
ATOM 744 N N . SER A 1 96 ? 6.332 11.557 -10.135 1.00 75.75 96 SER A N 1
ATOM 745 C CA . SER A 1 96 ? 6.625 10.945 -11.427 1.00 75.75 96 SER A CA 1
ATOM 746 C C . SER A 1 96 ? 7.748 11.672 -12.178 1.00 75.75 96 SER A C 1
ATOM 748 O O . SER A 1 96 ? 8.481 11.052 -12.943 1.00 75.75 96 SER A O 1
ATOM 750 N N . ALA A 1 97 ? 7.923 12.975 -11.941 1.00 73.75 97 ALA A N 1
ATOM 751 C CA . ALA A 1 97 ? 8.972 13.783 -12.561 1.00 73.75 97 ALA A CA 1
ATOM 752 C C . ALA A 1 97 ? 10.316 13.706 -11.812 1.00 73.75 97 ALA A C 1
ATOM 754 O O . ALA A 1 97 ? 11.366 14.020 -12.374 1.00 73.75 97 ALA A O 1
ATOM 755 N N . MET A 1 98 ? 10.306 13.291 -10.543 1.00 68.94 98 MET A N 1
ATOM 756 C CA . MET A 1 98 ? 11.513 13.178 -9.730 1.00 68.94 98 MET A CA 1
ATOM 757 C C . MET A 1 98 ? 12.391 12.003 -10.187 1.00 68.94 98 MET A C 1
ATOM 759 O O . MET A 1 98 ? 12.064 10.835 -9.975 1.00 68.94 98 MET A O 1
ATOM 763 N N . ALA A 1 99 ? 13.571 12.311 -10.734 1.00 57.06 99 ALA A N 1
ATOM 764 C CA . ALA A 1 99 ? 14.654 11.346 -10.913 1.00 57.06 99 ALA A CA 1
ATOM 765 C C . ALA A 1 99 ? 15.273 11.008 -9.544 1.00 57.06 99 ALA A C 1
ATOM 767 O O . ALA A 1 99 ? 16.310 11.546 -9.159 1.00 57.06 99 ALA A O 1
ATOM 768 N N . CYS A 1 100 ? 14.616 10.154 -8.759 1.00 53.38 100 CYS A N 1
ATOM 769 C CA . CYS A 1 100 ? 15.241 9.606 -7.560 1.00 53.38 100 CYS A CA 1
ATOM 770 C C . CYS A 1 100 ? 16.227 8.509 -7.973 1.00 53.38 100 CYS A C 1
ATOM 772 O O . CYS A 1 100 ? 15.828 7.581 -8.683 1.00 53.38 100 CYS A O 1
ATOM 774 N N . PRO A 1 101 ? 17.486 8.565 -7.508 1.00 52.44 101 PRO A N 1
ATOM 775 C CA . PRO A 1 101 ? 18.416 7.468 -7.699 1.00 52.44 101 PRO A CA 1
ATOM 776 C C . PRO A 1 101 ? 17.801 6.153 -7.205 1.00 52.44 101 PRO A C 1
ATOM 778 O O . PRO A 1 101 ? 17.157 6.128 -6.152 1.00 52.44 101 PRO A O 1
ATOM 781 N N . SER A 1 102 ? 18.021 5.060 -7.937 1.00 50.62 102 SER A N 1
ATOM 782 C CA . SER A 1 102 ? 17.476 3.723 -7.638 1.00 50.62 102 SER A CA 1
ATOM 783 C C . SER A 1 102 ? 17.738 3.246 -6.200 1.00 50.62 102 SER A C 1
ATOM 785 O O . SER A 1 102 ? 16.973 2.446 -5.670 1.00 50.62 102 SER A O 1
ATOM 787 N N . TRP A 1 103 ? 18.770 3.783 -5.540 1.00 51.56 103 TRP A N 1
ATOM 788 C CA . TRP A 1 103 ? 19.183 3.455 -4.173 1.00 51.56 103 TRP A CA 1
ATOM 789 C C . TRP A 1 103 ? 18.444 4.219 -3.054 1.00 51.56 103 TRP A C 1
ATOM 791 O O . TRP A 1 103 ? 18.607 3.875 -1.885 1.00 51.56 103 TRP A O 1
ATOM 801 N N . LYS A 1 104 ? 17.603 5.219 -3.369 1.00 62.06 104 LYS A N 1
ATOM 802 C CA . LYS A 1 104 ? 16.660 5.848 -2.416 1.00 62.06 104 LYS A CA 1
ATOM 803 C C . LYS A 1 104 ? 15.223 5.763 -2.943 1.00 62.06 104 LYS A C 1
ATOM 805 O O . LYS A 1 104 ? 14.629 6.785 -3.289 1.00 62.06 104 LYS A O 1
ATOM 810 N N . PRO A 1 105 ? 14.643 4.552 -3.011 1.00 59.59 105 PRO A N 1
ATOM 811 C CA . PRO A 1 105 ? 13.303 4.364 -3.558 1.00 59.59 105 PRO A CA 1
ATOM 812 C C . PRO A 1 105 ? 12.202 4.945 -2.661 1.00 59.59 105 PRO A C 1
ATOM 814 O O . PRO A 1 105 ? 11.095 5.192 -3.138 1.00 59.59 105 PRO A O 1
ATOM 817 N N . HIS A 1 106 ? 12.508 5.185 -1.382 1.00 69.44 106 HIS A N 1
ATOM 818 C CA . HIS A 1 106 ? 11.562 5.688 -0.399 1.00 69.44 106 HIS A CA 1
ATOM 819 C C . HIS A 1 106 ? 11.675 7.208 -0.230 1.00 69.44 106 HIS A C 1
ATOM 821 O O . HIS A 1 106 ? 12.592 7.719 0.415 1.00 69.44 106 HIS A O 1
ATOM 827 N N . SER A 1 107 ? 10.705 7.930 -0.783 1.00 79.81 107 SER A N 1
ATOM 828 C CA . SER A 1 107 ? 10.441 9.337 -0.484 1.00 79.81 107 SER A CA 1
ATOM 829 C C . SER A 1 107 ? 8.937 9.537 -0.331 1.00 79.81 107 SER A C 1
ATOM 831 O O . SER A 1 107 ? 8.152 8.822 -0.957 1.00 79.81 107 SER A O 1
ATOM 833 N N . MET A 1 108 ? 8.528 10.514 0.483 1.00 83.94 108 MET A N 1
ATOM 834 C CA . MET A 1 108 ? 7.107 10.777 0.731 1.00 83.94 108 MET A CA 1
ATOM 835 C C . MET A 1 108 ? 6.312 11.009 -0.573 1.00 83.94 108 MET A C 1
ATOM 837 O O . MET A 1 108 ? 5.291 10.351 -0.759 1.00 83.94 108 MET A O 1
ATOM 841 N N . PRO A 1 109 ? 6.778 11.824 -1.547 1.00 83.25 109 PRO A N 1
ATOM 842 C CA . PRO A 1 109 ? 6.053 11.992 -2.809 1.00 83.25 109 PRO A CA 1
ATOM 843 C C . PRO A 1 109 ? 5.867 10.679 -3.576 1.00 83.25 109 PRO A C 1
ATOM 845 O O . PRO A 1 109 ? 4.802 10.430 -4.133 1.00 83.25 109 PRO A O 1
ATOM 848 N N . ARG A 1 110 ? 6.880 9.808 -3.584 1.00 81.88 110 ARG A N 1
ATOM 849 C CA . ARG A 1 110 ? 6.821 8.526 -4.295 1.00 81.88 110 ARG A CA 1
ATOM 850 C C . ARG A 1 110 ? 5.904 7.524 -3.614 1.00 81.88 110 ARG A C 1
ATOM 852 O O . ARG A 1 110 ? 5.151 6.833 -4.291 1.00 81.88 110 ARG A O 1
ATOM 859 N N . GLN A 1 111 ? 5.932 7.483 -2.290 1.00 87.81 111 GLN A N 1
ATOM 860 C CA . GLN A 1 111 ? 4.995 6.695 -1.503 1.00 87.81 111 GLN A CA 1
ATOM 861 C C . GLN A 1 111 ? 3.546 7.127 -1.780 1.00 87.81 111 GLN A C 1
ATOM 863 O O . GLN A 1 111 ? 2.696 6.267 -1.993 1.00 87.81 111 GLN A O 1
ATOM 868 N N . ILE A 1 112 ? 3.286 8.438 -1.879 1.00 87.94 112 ILE A N 1
ATOM 869 C CA . ILE A 1 112 ? 1.981 8.980 -2.292 1.00 87.94 112 ILE A CA 1
ATOM 870 C C . ILE A 1 112 ? 1.612 8.508 -3.702 1.00 87.94 112 ILE A C 1
ATOM 872 O O . ILE A 1 112 ? 0.511 8.004 -3.903 1.00 87.94 112 ILE A O 1
ATOM 876 N N . GLY A 1 113 ? 2.532 8.603 -4.668 1.00 86.06 113 GLY A N 1
ATOM 877 C CA . GLY A 1 113 ? 2.304 8.141 -6.042 1.00 86.06 113 GLY A CA 1
ATOM 878 C C . GLY A 1 113 ? 1.945 6.654 -6.136 1.00 86.06 113 GLY A C 1
ATOM 879 O O . GLY A 1 113 ? 0.994 6.283 -6.825 1.00 86.06 113 GLY A O 1
ATOM 880 N N . ILE A 1 114 ? 2.663 5.809 -5.393 1.00 87.94 114 ILE A N 1
ATOM 881 C CA . ILE A 1 114 ? 2.413 4.364 -5.321 1.00 87.94 114 ILE A CA 1
ATOM 882 C C . ILE A 1 114 ? 1.045 4.086 -4.693 1.00 87.94 114 ILE A C 1
ATOM 884 O O . ILE A 1 114 ? 0.252 3.336 -5.257 1.00 87.94 114 ILE A O 1
ATOM 888 N N . VAL A 1 115 ? 0.737 4.700 -3.547 1.00 89.88 115 VAL A N 1
ATOM 889 C CA . VAL A 1 115 ? -0.549 4.486 -2.866 1.00 89.88 115 VAL A CA 1
ATOM 890 C C . VAL A 1 115 ? -1.716 4.983 -3.718 1.00 89.88 115 VAL A C 1
ATOM 892 O O . VAL A 1 115 ? -2.699 4.260 -3.854 1.00 89.88 115 VAL A O 1
ATOM 895 N N . ALA A 1 116 ? -1.595 6.141 -4.370 1.00 87.94 116 ALA A N 1
ATOM 896 C CA . ALA A 1 116 ? -2.615 6.649 -5.286 1.00 87.94 116 ALA A CA 1
ATOM 897 C C . ALA A 1 116 ? -2.877 5.685 -6.457 1.00 87.94 116 ALA A C 1
ATOM 899 O O . ALA A 1 116 ? -4.026 5.463 -6.836 1.00 87.94 116 ALA A O 1
ATOM 900 N N . ALA A 1 117 ? -1.832 5.062 -7.012 1.00 87.44 117 ALA A N 1
ATOM 901 C CA . ALA A 1 117 ? -1.988 4.060 -8.064 1.00 87.44 117 ALA A CA 1
ATOM 902 C C . ALA A 1 117 ? -2.731 2.805 -7.574 1.00 87.44 117 ALA A C 1
ATOM 904 O O . ALA A 1 117 ? -3.645 2.322 -8.245 1.00 87.44 117 ALA A O 1
ATOM 905 N N . LEU A 1 118 ? -2.397 2.314 -6.377 1.00 89.69 118 LEU A N 1
ATOM 906 C CA . LEU A 1 118 ? -3.077 1.168 -5.767 1.00 89.69 118 LEU A CA 1
ATOM 907 C C . LEU A 1 118 ? -4.555 1.468 -5.465 1.00 89.69 118 LEU A C 1
ATOM 909 O O . LEU A 1 118 ? -5.424 0.640 -5.748 1.00 89.69 118 LEU A O 1
ATOM 913 N N . LEU A 1 119 ? -4.852 2.655 -4.927 1.00 86.00 119 LEU A N 1
ATOM 914 C CA . LEU A 1 119 ? -6.211 3.083 -4.579 1.00 86.00 119 LEU A CA 1
ATOM 915 C C . LEU A 1 119 ? -7.094 3.353 -5.804 1.00 8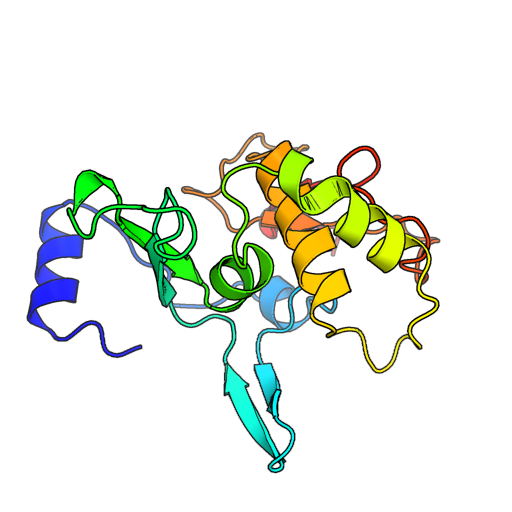6.00 119 LEU A C 1
ATOM 917 O O . LEU A 1 119 ? -8.305 3.112 -5.737 1.00 86.00 119 LEU A O 1
ATOM 921 N N . SER A 1 120 ? -6.495 3.758 -6.927 1.00 85.81 120 SER A N 1
ATOM 922 C CA . SER A 1 120 ? -7.219 3.985 -8.179 1.00 85.81 120 SER A CA 1
ATOM 923 C C . SER A 1 120 ? -7.744 2.682 -8.789 1.00 85.81 120 SER A C 1
ATOM 925 O O . SER A 1 120 ? -8.834 2.676 -9.362 1.00 85.81 120 SER A O 1
ATOM 927 N N . LYS A 1 121 ? -7.001 1.576 -8.654 1.00 86.94 121 LYS A N 1
ATOM 928 C CA . LYS A 1 121 ? -7.364 0.263 -9.216 1.00 86.94 121 LYS A CA 1
ATOM 929 C C . LYS A 1 121 ? -8.129 -0.625 -8.237 1.00 86.94 121 LYS A C 1
ATOM 931 O O . LYS A 1 121 ? -9.058 -1.319 -8.642 1.00 86.94 121 LYS A O 1
ATOM 936 N N . ARG A 1 122 ? -7.756 -0.612 -6.950 1.00 88.31 122 ARG A N 1
ATOM 937 C CA . ARG A 1 122 ? -8.340 -1.395 -5.829 1.00 88.31 122 ARG A CA 1
ATOM 938 C C . ARG A 1 122 ? -8.317 -2.922 -5.964 1.00 88.31 122 ARG A C 1
ATOM 940 O O . ARG A 1 122 ? -8.646 -3.612 -4.997 1.00 88.31 122 ARG A O 1
ATOM 947 N N . ARG A 1 123 ? -7.970 -3.450 -7.136 1.00 94.88 123 ARG A N 1
ATOM 948 C CA . ARG A 1 123 ? -7.959 -4.873 -7.477 1.00 94.88 123 ARG A CA 1
ATOM 949 C C . ARG A 1 123 ? -6.725 -5.209 -8.300 1.00 94.88 123 ARG A C 1
ATOM 951 O O . ARG A 1 123 ? -6.169 -4.347 -8.975 1.00 94.88 123 ARG A O 1
ATOM 958 N N . CYS A 1 124 ? -6.325 -6.472 -8.242 1.00 95.38 124 CYS A N 1
ATOM 959 C CA . CYS A 1 124 ? -5.316 -7.042 -9.121 1.00 95.38 124 CYS A CA 1
ATOM 960 C C . CYS A 1 124 ? -5.814 -7.032 -10.576 1.00 95.38 124 CYS A C 1
ATOM 962 O O . CYS A 1 124 ? -6.863 -7.600 -10.866 1.00 95.38 124 CYS A O 1
ATOM 964 N N . ASP A 1 125 ? -5.036 -6.466 -11.498 1.00 94.56 125 ASP A N 1
ATOM 965 C CA . ASP A 1 125 ? -5.331 -6.431 -12.937 1.00 94.56 125 ASP A CA 1
ATOM 966 C C . ASP A 1 125 ? -5.326 -7.843 -13.579 1.00 94.56 125 ASP A C 1
ATOM 968 O O . ASP A 1 125 ? -5.772 -7.996 -14.712 1.00 94.56 125 ASP A O 1
ATOM 972 N N . ARG A 1 126 ? -4.814 -8.882 -12.890 1.00 95.25 126 ARG A N 1
ATOM 973 C CA . ARG A 1 126 ? -4.740 -10.266 -13.406 1.00 95.25 126 ARG A CA 1
ATOM 974 C C . ARG A 1 126 ? -5.810 -11.202 -12.840 1.00 95.25 126 ARG A C 1
ATOM 976 O O . ARG A 1 126 ? -6.446 -11.913 -13.605 1.00 95.25 126 ARG A O 1
ATOM 983 N N . CYS A 1 127 ? -5.968 -11.252 -11.518 1.00 95.88 127 CYS A N 1
ATOM 984 C CA . CYS A 1 127 ? -6.889 -12.186 -10.851 1.00 95.88 127 CYS A CA 1
ATOM 985 C C . CYS A 1 127 ? -8.093 -11.501 -10.191 1.00 95.88 127 CYS A C 1
ATOM 987 O O . CYS A 1 127 ? -8.868 -12.162 -9.507 1.00 95.88 127 CYS A O 1
ATOM 989 N N . GLU A 1 128 ? -8.214 -10.177 -10.329 1.00 96.19 128 GLU A N 1
ATOM 990 C CA . GLU A 1 128 ? -9.277 -9.346 -9.748 1.00 96.19 128 GLU A CA 1
ATOM 991 C C . GLU A 1 128 ? -9.384 -9.370 -8.214 1.00 96.19 128 GLU A C 1
ATOM 993 O O . GLU A 1 128 ? -10.289 -8.748 -7.651 1.00 96.19 128 GLU A O 1
ATOM 998 N N . ALA A 1 129 ? -8.447 -10.025 -7.518 1.00 93.81 129 ALA A N 1
ATOM 999 C CA . ALA A 1 129 ? -8.389 -10.020 -6.063 1.00 93.81 129 ALA A CA 1
ATOM 1000 C C . ALA A 1 129 ? -8.304 -8.580 -5.543 1.00 93.81 129 ALA A C 1
ATOM 1002 O O . ALA A 1 129 ? -7.451 -7.795 -5.965 1.00 93.81 129 ALA A O 1
ATOM 1003 N N . SER A 1 130 ? -9.214 -8.232 -4.642 1.00 90.69 130 SER A N 1
ATOM 1004 C CA . SER A 1 130 ? -9.267 -6.939 -3.973 1.00 90.69 130 SER A CA 1
ATOM 1005 C C . SER A 1 130 ? -8.298 -6.872 -2.789 1.00 90.69 130 SER A C 1
ATOM 1007 O O . SER A 1 130 ? -7.827 -7.896 -2.289 1.00 90.69 130 SER A O 1
ATOM 1009 N N . ALA A 1 131 ? -7.998 -5.650 -2.341 1.00 85.25 131 ALA A N 1
ATOM 1010 C CA . ALA A 1 131 ? -7.017 -5.386 -1.282 1.00 85.25 131 ALA A CA 1
ATOM 1011 C C . ALA A 1 131 ? -7.371 -5.981 0.100 1.00 85.25 131 ALA A C 1
ATOM 1013 O O . ALA A 1 131 ? -6.500 -6.092 0.957 1.00 85.25 131 ALA A O 1
ATOM 1014 N N . ASP A 1 132 ? -8.631 -6.359 0.325 1.00 82.25 132 ASP A N 1
ATOM 1015 C CA . ASP A 1 132 ? -9.105 -7.092 1.508 1.00 82.25 132 ASP A CA 1
ATOM 1016 C C . ASP A 1 132 ? -8.756 -8.591 1.466 1.00 82.25 132 ASP A C 1
ATOM 1018 O O . ASP A 1 132 ? -8.727 -9.240 2.508 1.00 82.25 132 ASP A O 1
ATOM 1022 N N . ARG A 1 133 ? -8.489 -9.145 0.275 1.00 85.94 133 ARG A N 1
ATOM 1023 C CA . ARG A 1 133 ? -8.180 -10.571 0.070 1.00 85.94 133 ARG A CA 1
ATOM 1024 C C . ARG A 1 133 ? -6.710 -10.838 -0.206 1.00 85.94 133 ARG A C 1
ATOM 1026 O O . ARG A 1 133 ? -6.202 -11.876 0.202 1.00 85.94 133 ARG A O 1
ATOM 1033 N N . ALA A 1 134 ? -6.045 -9.936 -0.921 1.00 89.44 134 ALA A N 1
ATOM 1034 C CA . ALA A 1 134 ? -4.644 -10.085 -1.283 1.00 89.44 134 ALA A CA 1
ATOM 1035 C C . ALA A 1 134 ? -3.927 -8.738 -1.214 1.00 89.44 134 ALA A C 1
ATOM 1037 O O . ALA A 1 134 ? -4.460 -7.708 -1.630 1.00 89.44 134 ALA A O 1
ATOM 1038 N N . GLU A 1 135 ? -2.688 -8.742 -0.722 1.00 90.69 135 GLU A N 1
ATOM 1039 C CA . GLU A 1 135 ? -1.886 -7.526 -0.721 1.00 90.69 135 GLU A CA 1
ATOM 1040 C C . GLU A 1 135 ? -1.475 -7.171 -2.159 1.00 90.69 135 GLU A C 1
ATOM 1042 O O . GLU A 1 135 ? -0.908 -7.990 -2.888 1.00 90.69 135 GLU A O 1
ATOM 1047 N N . LEU A 1 136 ? -1.779 -5.934 -2.557 1.00 93.12 136 LEU A N 1
ATOM 1048 C CA . LEU A 1 136 ? -1.504 -5.407 -3.890 1.00 93.12 136 LEU A CA 1
ATOM 1049 C C . LEU A 1 136 ? -0.165 -4.664 -3.936 1.00 93.12 136 LEU A C 1
ATOM 1051 O O . LEU A 1 136 ? 0.244 -4.010 -2.968 1.00 93.12 136 LEU A O 1
ATOM 1055 N N . THR A 1 137 ? 0.483 -4.718 -5.091 1.00 93.19 137 THR A N 1
ATOM 1056 C CA . THR A 1 137 ? 1.664 -3.936 -5.448 1.00 93.19 137 THR A CA 1
ATOM 1057 C C . THR A 1 137 ? 1.605 -3.492 -6.909 1.00 93.19 137 THR A C 1
ATOM 1059 O O . THR A 1 137 ? 0.632 -3.757 -7.615 1.00 93.19 137 THR A O 1
ATOM 1062 N N . ILE A 1 138 ? 2.635 -2.780 -7.351 1.00 90.25 138 ILE A N 1
ATOM 1063 C CA . ILE A 1 138 ? 2.786 -2.284 -8.712 1.00 90.25 138 ILE A CA 1
ATOM 1064 C C . ILE A 1 138 ? 3.879 -3.092 -9.403 1.00 90.25 138 ILE A C 1
ATOM 1066 O O . ILE A 1 138 ? 5.000 -3.175 -8.903 1.00 90.25 138 ILE A O 1
ATOM 1070 N N . LEU A 1 139 ? 3.565 -3.645 -10.572 1.00 86.75 139 LEU A N 1
ATOM 1071 C CA . LEU A 1 139 ? 4.573 -4.196 -11.465 1.00 86.75 139 LEU A CA 1
ATOM 1072 C C . LEU A 1 139 ? 5.124 -3.070 -12.339 1.00 86.75 139 LEU A C 1
ATOM 1074 O O . LEU A 1 139 ? 4.388 -2.410 -13.075 1.00 86.75 139 LEU A O 1
ATOM 1078 N N . LEU A 1 140 ? 6.434 -2.855 -12.260 1.00 74.44 140 LEU A N 1
ATOM 1079 C CA . LEU A 1 140 ? 7.149 -2.097 -13.277 1.00 74.44 140 LEU A CA 1
ATOM 1080 C C . LEU A 1 140 ? 7.445 -3.056 -14.425 1.00 74.44 140 LEU A C 1
ATOM 1082 O O . LEU A 1 140 ? 7.905 -4.168 -14.180 1.00 74.44 140 LEU A O 1
ATOM 1086 N N . GLY A 1 141 ? 7.155 -2.652 -15.663 1.00 65.19 141 GLY A N 1
ATOM 1087 C CA . GLY A 1 141 ? 7.524 -3.458 -16.831 1.00 65.19 141 GLY A CA 1
ATOM 1088 C C . GLY A 1 141 ? 9.024 -3.780 -16.829 1.00 65.19 141 GLY A C 1
ATOM 1089 O O . GLY A 1 141 ? 9.807 -3.005 -16.286 1.00 65.19 141 GLY A O 1
ATOM 1090 N N . GLU A 1 142 ? 9.414 -4.898 -17.445 1.00 55.44 142 GLU A N 1
ATOM 1091 C CA . GLU A 1 142 ? 10.780 -5.461 -17.411 1.00 55.44 142 GLU A CA 1
ATOM 1092 C C . GLU A 1 142 ? 11.889 -4.458 -17.794 1.00 55.44 142 GLU A C 1
ATOM 1094 O O . GLU A 1 142 ? 13.007 -4.546 -17.295 1.00 55.44 142 GLU A O 1
ATOM 1099 N N . GLU A 1 143 ? 11.578 -3.446 -18.610 1.00 51.34 143 GLU A N 1
ATOM 1100 C CA . GLU A 1 143 ? 12.523 -2.395 -19.024 1.00 51.34 143 GLU A CA 1
ATOM 1101 C C . GLU A 1 143 ? 12.551 -1.158 -18.103 1.00 51.34 143 GLU A C 1
ATOM 1103 O O . GLU A 1 143 ? 13.387 -0.265 -18.259 1.00 51.34 143 GLU A O 1
ATOM 1108 N N . ARG A 1 144 ? 11.642 -1.062 -17.126 1.00 54.19 144 ARG A N 1
ATOM 1109 C CA . ARG A 1 144 ? 11.473 0.112 -16.259 1.00 54.19 144 ARG A CA 1
ATOM 1110 C C . ARG A 1 144 ? 12.098 -0.123 -14.888 1.00 54.19 144 ARG A C 1
ATOM 1112 O O . ARG A 1 144 ? 11.415 -0.284 -13.885 1.00 54.19 144 ARG A O 1
ATOM 1119 N N . THR A 1 145 ? 13.424 -0.034 -14.826 1.00 53.59 145 THR A N 1
ATOM 1120 C CA . THR A 1 145 ? 14.127 0.255 -13.554 1.00 53.59 145 THR A CA 1
ATOM 1121 C C . THR A 1 145 ? 13.926 1.704 -13.104 1.00 53.59 145 THR A C 1
ATOM 1123 O O . THR A 1 145 ? 14.252 2.086 -11.977 1.00 53.59 145 THR A O 1
ATOM 1126 N N . ASP A 1 146 ? 13.368 2.513 -13.999 1.00 60.91 146 ASP A N 1
ATOM 1127 C CA . ASP A 1 146 ? 13.116 3.918 -13.817 1.00 60.91 146 ASP A CA 1
ATOM 1128 C C . ASP A 1 146 ? 11.659 4.168 -13.443 1.00 60.91 146 ASP A C 1
ATOM 1130 O O . ASP A 1 146 ? 10.726 3.831 -14.171 1.00 60.91 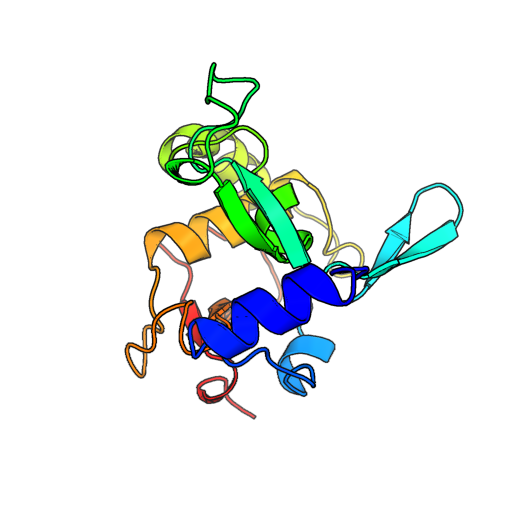146 ASP A O 1
ATOM 1134 N N . LEU A 1 147 ? 11.481 4.781 -12.281 1.00 63.81 147 LEU A N 1
ATOM 1135 C CA . LEU A 1 147 ? 10.178 5.178 -11.762 1.00 63.81 147 LEU A CA 1
ATOM 1136 C C . LEU A 1 147 ? 9.759 6.565 -12.218 1.00 63.81 147 LEU A C 1
ATOM 1138 O O . LEU A 1 147 ? 8.690 7.039 -11.823 1.00 63.81 147 LEU A O 1
ATOM 1142 N N . ARG A 1 148 ? 10.564 7.194 -13.084 1.00 67.94 148 ARG A N 1
ATOM 1143 C CA . ARG A 1 148 ? 10.105 8.324 -13.876 1.00 67.94 148 ARG A CA 1
ATOM 1144 C C . ARG A 1 148 ? 8.823 7.922 -14.599 1.00 67.94 148 ARG A C 1
ATOM 1146 O O . ARG A 1 148 ? 8.726 6.854 -15.201 1.00 67.94 148 ARG A O 1
ATOM 1153 N N . TRP A 1 149 ? 7.838 8.803 -14.512 1.00 71.94 149 TRP A N 1
ATOM 1154 C CA . TRP A 1 149 ? 6.511 8.648 -15.095 1.00 71.94 149 TRP A CA 1
ATOM 1155 C C . TRP A 1 149 ? 5.612 7.595 -14.443 1.00 71.94 149 TRP A C 1
ATOM 1157 O O . TRP A 1 149 ? 4.571 7.303 -15.024 1.00 71.94 149 TRP A O 1
ATOM 1167 N N . LEU A 1 150 ? 5.924 7.042 -13.260 1.00 78.69 150 LEU A N 1
ATOM 1168 C CA . LEU A 1 150 ? 4.932 6.229 -12.545 1.00 78.69 150 LEU A CA 1
ATOM 1169 C C . LEU A 1 150 ? 3.721 7.101 -12.178 1.00 78.69 150 LEU A C 1
ATOM 1171 O O . LEU A 1 150 ? 3.838 8.062 -11.420 1.00 78.69 150 LEU A O 1
ATOM 1175 N N . THR A 1 151 ? 2.555 6.746 -12.706 1.00 82.00 151 THR A N 1
ATOM 1176 C CA . THR A 1 151 ? 1.276 7.414 -12.445 1.00 82.00 151 THR A CA 1
ATOM 1177 C C . THR A 1 151 ? 0.178 6.367 -12.242 1.00 82.00 151 THR A C 1
ATOM 1179 O O . THR A 1 151 ? 0.294 5.252 -12.752 1.00 82.00 151 THR A O 1
ATOM 1182 N N . PRO A 1 152 ? -0.930 6.700 -11.561 1.00 82.88 152 PRO A N 1
ATOM 1183 C CA . PRO A 1 152 ? -2.059 5.787 -11.399 1.00 82.88 152 PRO A CA 1
ATOM 1184 C C . PRO A 1 152 ? -2.602 5.211 -12.712 1.00 82.88 152 PRO A C 1
ATOM 1186 O O . PRO A 1 152 ? -3.073 4.080 -12.743 1.00 82.88 152 PRO A O 1
ATOM 1189 N N . TRP A 1 153 ? -2.513 5.967 -13.808 1.00 83.19 153 TRP A N 1
ATOM 1190 C CA . TRP A 1 153 ? -3.104 5.591 -15.096 1.00 83.19 153 TRP A CA 1
ATOM 1191 C C . TRP A 1 153 ? -2.225 4.655 -15.928 1.00 83.19 153 TRP A C 1
ATOM 1193 O O . TRP A 1 153 ? -2.725 4.030 -16.858 1.00 83.19 153 TRP A O 1
ATOM 1203 N N . ASN A 1 154 ? -0.929 4.564 -15.619 1.00 84.81 154 ASN A N 1
ATOM 1204 C CA . ASN A 1 154 ? 0.006 3.680 -16.318 1.00 84.81 154 ASN A CA 1
ATOM 1205 C C . ASN A 1 154 ? 0.617 2.595 -15.420 1.00 84.81 154 ASN A C 1
ATOM 1207 O O . ASN A 1 154 ? 1.432 1.805 -15.895 1.00 84.81 154 ASN A O 1
ATOM 1211 N N . ALA A 1 155 ? 0.238 2.563 -14.143 1.00 86.44 155 ALA A N 1
ATOM 1212 C CA . ALA A 1 155 ? 0.624 1.517 -13.217 1.00 86.44 155 ALA A CA 1
ATOM 1213 C C . ALA A 1 155 ? -0.170 0.237 -13.499 1.00 86.44 155 ALA A C 1
ATOM 1215 O O 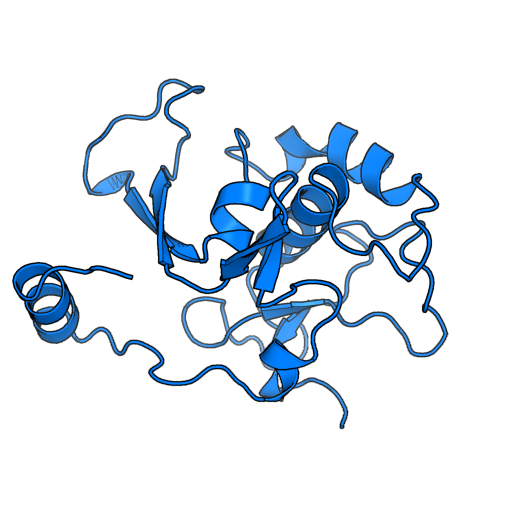. ALA A 1 155 ? -1.400 0.264 -13.598 1.00 86.44 155 ALA A O 1
ATOM 1216 N N . GLN A 1 156 ? 0.540 -0.887 -13.574 1.00 91.31 156 GLN A N 1
ATOM 1217 C CA . GLN A 1 156 ? -0.068 -2.209 -13.525 1.00 91.31 156 GLN A CA 1
ATOM 1218 C C . GLN A 1 156 ? -0.112 -2.666 -12.068 1.00 91.31 156 GLN A C 1
ATOM 1220 O O . GLN A 1 156 ? 0.933 -2.801 -11.430 1.00 91.31 156 GLN A O 1
ATOM 1225 N N . VAL A 1 157 ? -1.310 -2.887 -11.535 1.00 93.12 157 VAL A N 1
ATOM 1226 C CA . VAL A 1 157 ? -1.516 -3.289 -10.141 1.00 93.12 157 VAL A CA 1
ATOM 1227 C C . VAL A 1 157 ? -1.736 -4.791 -10.087 1.00 93.12 157 VAL A C 1
ATOM 1229 O O . VAL A 1 157 ? -2.662 -5.307 -10.700 1.00 93.12 157 VAL A O 1
ATOM 1232 N N . LEU A 1 158 ? -0.907 -5.512 -9.339 1.00 94.81 158 LEU A N 1
ATOM 1233 C CA . LEU A 1 158 ? -0.995 -6.966 -9.184 1.00 94.81 158 LEU A CA 1
ATOM 1234 C C . LEU A 1 158 ? -0.991 -7.346 -7.704 1.00 94.81 158 LEU A C 1
ATOM 1236 O O . LEU A 1 158 ? -0.413 -6.640 -6.882 1.00 94.81 158 LEU A O 1
ATOM 1240 N N . CYS A 1 159 ? -1.602 -8.476 -7.347 1.00 95.25 159 CYS A N 1
ATOM 1241 C CA . CYS A 1 159 ? -1.300 -9.115 -6.068 1.00 95.25 159 CYS A CA 1
ATOM 1242 C C . CYS A 1 159 ? 0.056 -9.828 -6.139 1.00 95.25 159 CYS A C 1
ATOM 1244 O O . CYS A 1 159 ? 0.518 -10.182 -7.228 1.00 95.25 159 CYS A O 1
ATOM 1246 N N . TYR A 1 160 ? 0.684 -10.070 -4.986 1.00 93.62 160 TYR A N 1
ATOM 1247 C CA . TYR A 1 160 ? 1.989 -10.736 -4.958 1.00 93.62 160 TYR A CA 1
ATOM 1248 C C . TYR A 1 160 ? 1.981 -12.149 -5.562 1.00 93.62 160 TYR A C 1
ATOM 1250 O O . TYR A 1 160 ? 2.975 -12.526 -6.180 1.00 93.62 160 TYR A O 1
ATOM 1258 N N . ASP A 1 161 ? 0.868 -12.884 -5.483 1.00 94.06 161 ASP A N 1
ATOM 1259 C CA . ASP A 1 161 ? 0.728 -14.210 -6.111 1.00 94.06 161 ASP A CA 1
ATOM 1260 C C . ASP A 1 161 ? 0.742 -14.144 -7.648 1.00 94.06 161 ASP A C 1
ATOM 1262 O O . ASP A 1 161 ? 1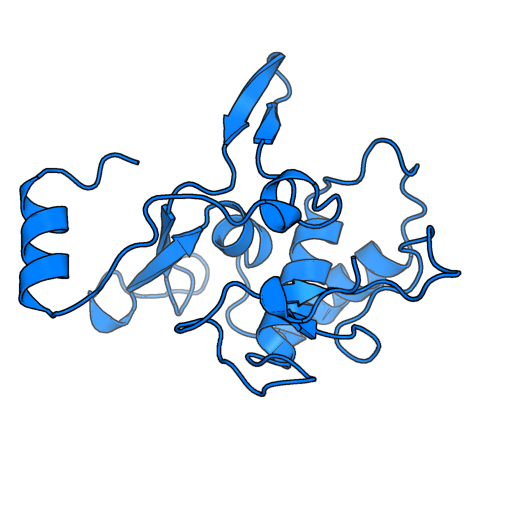.056 -15.118 -8.324 1.00 94.06 161 ASP A O 1
ATOM 1266 N N . CYS A 1 162 ? 0.383 -12.990 -8.220 1.00 94.50 162 CYS A N 1
ATOM 1267 C CA . CYS A 1 162 ? 0.348 -12.764 -9.664 1.00 94.50 162 CYS A CA 1
ATOM 1268 C C . CYS A 1 162 ? 1.632 -12.137 -10.212 1.00 94.50 162 CYS A C 1
ATOM 1270 O O . CYS A 1 162 ? 1.729 -11.949 -11.427 1.00 94.50 162 CYS A O 1
ATOM 1272 N N . LEU A 1 163 ? 2.595 -11.782 -9.359 1.00 90.12 163 LEU A N 1
ATOM 1273 C CA . LEU A 1 163 ? 3.881 -11.294 -9.839 1.00 90.12 163 LEU A CA 1
ATOM 1274 C C . LEU A 1 163 ? 4.643 -12.425 -10.538 1.00 90.12 163 LEU A C 1
ATOM 1276 O O . LEU A 1 163 ? 4.603 -13.555 -10.043 1.00 90.12 163 LEU A O 1
ATOM 1280 N N . PRO A 1 164 ? 5.363 -12.135 -11.637 1.00 85.50 164 PRO A N 1
ATOM 1281 C CA . PRO A 1 164 ? 6.319 -13.085 -12.200 1.00 85.50 164 PRO A CA 1
ATOM 1282 C C . PRO A 1 164 ? 7.372 -13.476 -11.149 1.00 85.50 164 PRO A C 1
ATOM 1284 O O . PRO A 1 164 ? 7.553 -12.773 -10.146 1.00 85.50 164 PRO A O 1
ATOM 1287 N N . ASP A 1 165 ? 7.974 -14.647 -11.322 1.00 80.31 165 ASP A N 1
ATOM 1288 C CA . ASP A 1 165 ? 9.060 -15.142 -10.465 1.00 80.31 165 ASP A CA 1
ATOM 1289 C C . ASP A 1 165 ? 10.403 -14.488 -10.800 1.00 80.31 165 ASP A C 1
ATOM 1291 O O . ASP A 1 165 ? 10.639 -14.199 -11.996 1.00 80.31 165 ASP A O 1
#

pLDDT: mean 81.75, std 11.16, range [44.88, 96.19]

Secondary structure (DSSP, 8-state):
----HHHHHHHHHTT-----S--HHHHS-SSS-SEEE-TTS-EEESSSEEEEESS-GGGT---SGGGEEEEEHHHHHHHTT-SSGGGGHHHHHHHHH----TT----HHHHHHHHHHHHHH-B-TTT--BTTTS-EEEEPPTT----TT--TTTPEEEEGGGS--

Radius of gyration: 16.15 Å; chains: 1; bounding box: 37×33×42 Å

Sequence (165 aa):
MDFGPDRLTLLKDLGATLARDLHPKRILDLLKPHEIQNDKGRRISLTHATVDHIVPEAGFGWTGVDNLVVACQFCNQGRAIYRRDNEAISTVIASSAMACPSWKPHSMPRQIGIVAALLSKRRCDRCEASADRAELTILLGEERTDLRWLTPWNAQVLCYDCLPD

Foldseek 3Di:
DCPPPVNVVVCVVVVHDDDPDDDPVCCVDLLNHQWDQDPVRDIDGQQDKDKAFLQHVVNVGDPDPVRIDIDGNLLRLLCPNPNALVVCVVLLLVLLQDFDPLVCSDDSSSSVQFNSLCVLQQAQPPPRHGCSGFPKGWDDPPPPSDSRRRHSVPTHIHGPVPDDD